Protein AF-A0A3M1BSF1-F1 (afdb_monomer)

Sequence (59 aa):
EVMTQYLGGLRAGMGYCGARNLDELKKAQFVRISGSGIKESHPHNVTIMKEAPNYSSRM

Foldseek 3Di:
DVVCLVVVVVVVQCVVQVHPDDVSSVPGD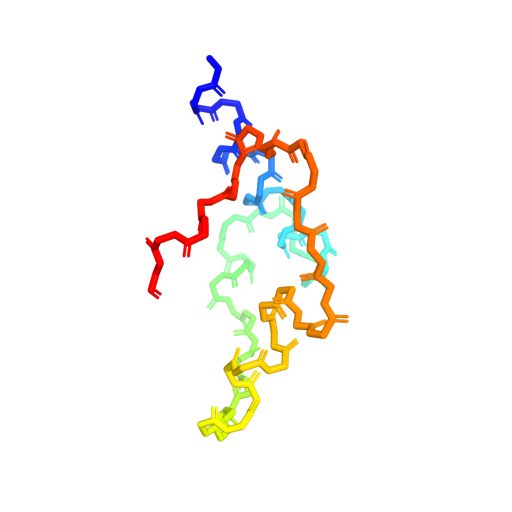DDDDDPVVVQVVDDPPDDDPDDDPNDDPPD

Radius of gyration: 14.22 Å; Cα contacts (8 Å, |Δi|>4): 18; chains: 1; bounding box: 32×23×30 Å

Secondary structure (DSSP, 8-state):
-HHHHHHHHHHHHHHHTT-SSHHHHTTPPP-PPPHHHHHHHS--SS--SS-BTTB-S--

Structure (mmCIF, N/CA/C/O backbone):
data_AF-A0A3M1BSF1-F1
#
_entry.id   AF-A0A3M1BSF1-F1
#
loop_
_atom_site.group_PDB
_atom_site.id
_atom_site.type_symbol
_atom_site.label_atom_id
_atom_site.label_alt_id
_atom_site.label_comp_id
_atom_site.label_asym_id
_atom_site.label_entity_id
_atom_site.label_seq_id
_atom_site.pdbx_PDB_ins_code
_atom_site.Cartn_x
_atom_site.Cartn_y
_atom_site.Cartn_z
_atom_site.occupancy
_atom_site.B_iso_or_equiv
_atom_site.auth_seq_id
_atom_site.auth_comp_id
_atom_site.auth_asym_id
_atom_site.auth_atom_id
_atom_site.pdbx_PDB_model_num
ATOM 1 N N . GLU A 1 1 ? -1.679 6.772 -17.313 1.00 72.06 1 GLU A N 1
ATOM 2 C CA . GLU A 1 1 ? -1.074 5.433 -17.147 1.00 72.06 1 GLU A CA 1
ATOM 3 C C . GLU A 1 1 ? -0.773 5.096 -15.687 1.00 72.06 1 GLU A C 1
ATOM 5 O O . GLU A 1 1 ? -1.388 4.180 -15.160 1.00 72.06 1 GLU A O 1
ATOM 10 N N . VAL A 1 2 ? 0.061 5.878 -14.992 1.00 85.75 2 VAL A N 1
ATOM 11 C CA . VAL A 1 2 ? 0.422 5.648 -13.574 1.00 85.75 2 VAL A CA 1
ATOM 12 C C . VAL A 1 2 ? -0.796 5.550 -12.640 1.00 85.75 2 VAL A C 1
ATOM 14 O O . VAL A 1 2 ? -0.921 4.598 -11.876 1.00 85.75 2 VAL A O 1
ATOM 17 N N . MET A 1 3 ? -1.759 6.473 -12.758 1.00 90.19 3 MET A N 1
ATOM 18 C CA . MET A 1 3 ? -3.002 6.425 -11.968 1.00 90.19 3 MET A CA 1
ATOM 19 C C . MET A 1 3 ? -3.828 5.158 -12.229 1.00 90.19 3 MET A C 1
ATOM 21 O O . MET A 1 3 ? -4.444 4.624 -11.311 1.00 90.19 3 MET A O 1
ATOM 25 N N . THR A 1 4 ? -3.819 4.649 -13.462 1.00 92.25 4 THR A N 1
ATOM 26 C CA . THR A 1 4 ? -4.499 3.398 -13.823 1.00 92.25 4 THR A CA 1
ATOM 27 C C . THR A 1 4 ? -3.831 2.205 -13.144 1.00 92.25 4 THR A C 1
ATOM 29 O O . THR A 1 4 ? -4.539 1.338 -12.639 1.00 92.25 4 THR A O 1
ATOM 32 N N . GLN A 1 5 ? -2.495 2.183 -13.065 1.00 92.94 5 GLN A N 1
ATOM 33 C CA . GLN A 1 5 ? -1.753 1.133 -12.358 1.00 92.94 5 GLN A CA 1
ATOM 34 C C . GLN A 1 5 ? -2.021 1.161 -10.850 1.00 92.94 5 GLN A C 1
ATOM 36 O O . GLN A 1 5 ? -2.285 0.116 -10.258 1.00 92.94 5 GLN A O 1
ATOM 41 N N . TYR A 1 6 ? -2.059 2.347 -10.233 1.00 93.69 6 TYR A N 1
ATOM 42 C CA . TYR A 1 6 ? -2.392 2.473 -8.811 1.00 93.69 6 TYR A CA 1
ATOM 43 C C . TYR A 1 6 ? -3.827 2.044 -8.499 1.00 93.69 6 TYR A C 1
ATOM 45 O O . TYR A 1 6 ? -4.051 1.256 -7.580 1.00 93.69 6 TYR A O 1
ATOM 53 N N . LEU A 1 7 ? -4.804 2.508 -9.284 1.00 95.06 7 LEU A N 1
ATOM 54 C CA . LEU A 1 7 ? -6.198 2.0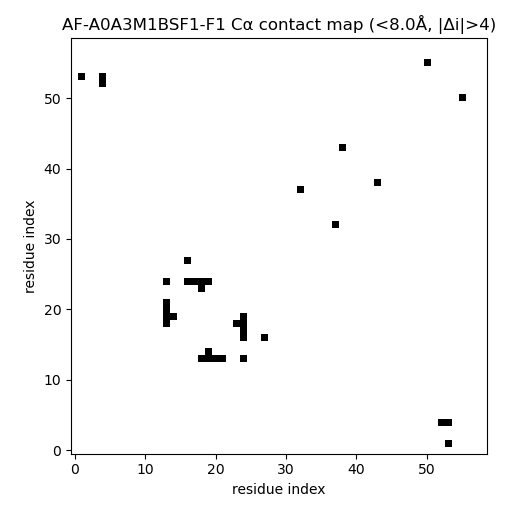97 -9.114 1.00 95.06 7 LEU A CA 1
ATOM 55 C C . LEU A 1 7 ? -6.387 0.599 -9.391 1.00 95.06 7 LEU A C 1
ATOM 57 O O . LEU A 1 7 ? -7.174 -0.051 -8.704 1.00 95.06 7 LEU A O 1
ATOM 61 N N . GLY A 1 8 ? -5.659 0.045 -10.363 1.00 94.81 8 GLY A N 1
ATOM 62 C CA . GLY A 1 8 ? -5.646 -1.385 -10.665 1.00 94.81 8 GLY A CA 1
ATOM 63 C C . GLY A 1 8 ? -5.129 -2.219 -9.493 1.00 94.81 8 GLY A C 1
ATOM 64 O O . GLY A 1 8 ? -5.81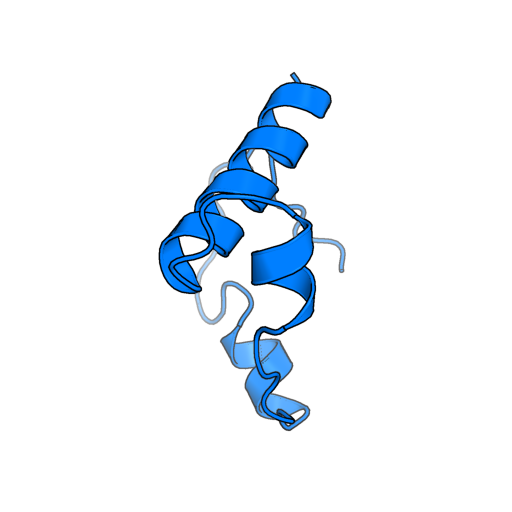0 -3.149 -9.065 1.00 94.81 8 GLY A O 1
ATOM 65 N N . GLY A 1 9 ? -3.980 -1.844 -8.922 1.00 94.94 9 GLY A N 1
ATOM 66 C CA . GLY A 1 9 ? -3.402 -2.518 -7.756 1.00 94.94 9 GLY A CA 1
ATOM 67 C C . GLY A 1 9 ? -4.307 -2.456 -6.523 1.00 94.94 9 GLY A C 1
ATOM 68 O O . GLY A 1 9 ? -4.540 -3.476 -5.876 1.00 94.94 9 GLY A O 1
ATOM 69 N N . LEU A 1 10 ? -4.899 -1.289 -6.246 1.00 95.88 10 LEU A N 1
ATOM 70 C CA . LEU A 1 10 ? -5.854 -1.121 -5.148 1.00 95.88 10 LEU A CA 1
ATOM 71 C C . LEU A 1 10 ? -7.081 -2.028 -5.314 1.00 95.88 10 LEU A C 1
ATOM 73 O O . LEU A 1 10 ? -7.468 -2.716 -4.373 1.00 95.88 10 LEU A O 1
ATOM 77 N N . ARG A 1 11 ? -7.677 -2.069 -6.513 1.00 95.62 11 ARG A N 1
ATOM 78 C CA . ARG A 1 11 ? -8.840 -2.927 -6.798 1.00 95.62 11 ARG A CA 1
ATOM 79 C C . ARG A 1 11 ? -8.502 -4.412 -6.711 1.00 95.62 11 ARG A C 1
ATOM 81 O O . ARG A 1 11 ? -9.319 -5.174 -6.205 1.00 95.62 11 ARG A O 1
ATOM 88 N N . ALA A 1 12 ? -7.316 -4.819 -7.164 1.00 95.94 12 ALA A N 1
ATOM 89 C CA . ALA A 1 12 ? -6.850 -6.194 -7.008 1.00 95.94 12 ALA A CA 1
ATOM 90 C C . ALA A 1 12 ? -6.733 -6.573 -5.523 1.00 95.94 12 ALA A C 1
ATOM 92 O O . ALA A 1 12 ? -7.269 -7.600 -5.114 1.00 95.94 12 ALA A O 1
ATOM 93 N N . GLY A 1 13 ? -6.122 -5.710 -4.701 1.00 94.44 13 GLY A N 1
ATOM 94 C CA . GLY A 1 13 ? -6.037 -5.900 -3.249 1.00 94.44 13 GLY A CA 1
ATOM 95 C C . GLY A 1 13 ? -7.411 -5.982 -2.577 1.00 94.44 13 GLY A C 1
ATOM 96 O O . GLY A 1 13 ? -7.666 -6.896 -1.799 1.00 94.44 13 GLY A O 1
ATOM 97 N N . MET A 1 14 ? -8.334 -5.089 -2.944 1.00 97.25 14 MET A N 1
ATOM 98 C CA . MET A 1 14 ? -9.730 -5.152 -2.496 1.00 97.25 14 MET A CA 1
ATOM 99 C C . MET A 1 14 ? -10.403 -6.477 -2.869 1.00 97.25 14 MET A C 1
ATOM 101 O O . MET A 1 14 ? -11.099 -7.052 -2.038 1.00 97.25 14 MET A O 1
ATOM 105 N N . GLY A 1 15 ? -10.156 -6.989 -4.078 1.00 96.62 15 GLY A N 1
ATOM 106 C CA . GLY A 1 15 ? -10.648 -8.293 -4.522 1.00 96.62 15 GLY A CA 1
ATOM 107 C C . GLY A 1 15 ? -10.128 -9.449 -3.666 1.00 96.62 15 GLY A C 1
ATOM 108 O O . GLY A 1 15 ? -10.927 -10.256 -3.198 1.00 96.62 15 GLY A O 1
ATOM 109 N N . TYR A 1 16 ? -8.818 -9.497 -3.394 1.00 95.94 16 TYR A N 1
ATOM 110 C CA . TYR A 1 16 ? -8.219 -10.527 -2.532 1.00 95.94 16 TYR A CA 1
ATOM 111 C C . TYR A 1 16 ? -8.753 -10.488 -1.097 1.00 95.94 16 TYR A C 1
ATOM 113 O O . TYR A 1 16 ? -8.948 -11.535 -0.486 1.00 95.94 16 TYR A O 1
ATOM 121 N N . CYS A 1 17 ? -9.018 -9.294 -0.565 1.00 95.56 17 CYS A N 1
ATOM 122 C CA . CYS A 1 17 ? -9.578 -9.121 0.774 1.00 95.56 17 CYS A CA 1
ATOM 123 C C . CYS A 1 17 ? -11.113 -9.231 0.824 1.00 95.56 17 CYS A C 1
ATOM 125 O O . CYS A 1 17 ? -11.684 -9.083 1.902 1.00 95.56 17 CYS A O 1
ATOM 127 N N . GLY A 1 18 ? -11.795 -9.440 -0.311 1.00 95.56 18 GLY A N 1
ATOM 128 C CA . GLY A 1 18 ? -13.261 -9.466 -0.381 1.00 95.56 18 GLY A CA 1
ATOM 129 C C . GLY A 1 18 ? -13.935 -8.135 -0.015 1.00 95.56 18 GLY A C 1
ATOM 130 O O . GLY A 1 18 ? -15.101 -8.128 0.370 1.00 95.56 18 GLY A O 1
ATOM 131 N N . ALA A 1 19 ? -13.216 -7.016 -0.118 1.00 97.00 19 ALA A N 1
ATOM 132 C CA . ALA A 1 19 ? -13.682 -5.695 0.284 1.00 97.00 19 ALA A CA 1
ATOM 133 C C . ALA A 1 19 ? -14.384 -4.972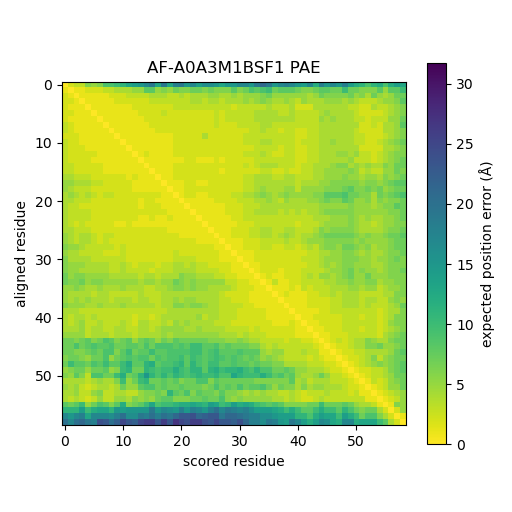 -0.874 1.00 97.00 19 ALA A C 1
ATOM 135 O O . ALA A 1 19 ? -13.790 -4.695 -1.916 1.00 97.00 19 ALA A O 1
ATOM 136 N N . ARG A 1 20 ? -15.652 -4.600 -0.684 1.00 95.25 20 ARG A N 1
ATOM 137 C CA . ARG A 1 20 ? -16.462 -3.902 -1.701 1.00 95.25 20 ARG A CA 1
ATOM 138 C C . ARG A 1 20 ? -16.209 -2.395 -1.729 1.00 95.25 20 ARG A C 1
ATOM 140 O O . ARG A 1 20 ? -16.565 -1.728 -2.697 1.00 95.25 20 ARG A O 1
ATOM 147 N N . ASN A 1 21 ? -15.614 -1.852 -0.669 1.00 95.69 21 ASN A N 1
ATOM 148 C CA . ASN A 1 21 ? -15.285 -0.438 -0.500 1.00 95.69 21 ASN A CA 1
ATOM 149 C C . ASN A 1 21 ? -14.031 -0.266 0.383 1.00 95.69 21 ASN A C 1
ATOM 151 O O . ASN A 1 21 ? -13.480 -1.232 0.914 1.00 95.69 21 ASN A O 1
ATOM 155 N N . LEU A 1 22 ? -13.563 0.978 0.527 1.00 96.12 22 LEU A N 1
ATOM 156 C CA . LEU A 1 22 ? -12.344 1.287 1.280 1.00 96.12 22 LEU A CA 1
ATOM 157 C C . LEU A 1 22 ? -12.483 1.057 2.787 1.00 96.12 22 LEU A C 1
ATOM 159 O O . LEU A 1 22 ? -11.497 0.724 3.439 1.00 96.12 22 LEU A O 1
ATOM 163 N N . ASP A 1 23 ? -13.676 1.224 3.351 1.00 97.31 23 ASP A N 1
ATOM 164 C CA . ASP A 1 23 ? -13.882 1.043 4.790 1.00 97.31 23 ASP A CA 1
ATOM 165 C C . ASP A 1 23 ? -13.899 -0.433 5.189 1.00 97.31 23 ASP A C 1
ATOM 167 O O . ASP A 1 23 ? -13.469 -0.779 6.288 1.00 97.31 23 ASP A O 1
ATOM 171 N N . GLU A 1 24 ? -14.313 -1.318 4.283 1.00 96.56 24 GLU A N 1
ATOM 172 C CA . GLU A 1 24 ? -14.114 -2.762 4.415 1.00 96.56 24 GLU A CA 1
ATOM 173 C C . GLU A 1 24 ? -12.640 -3.145 4.263 1.00 96.56 24 GLU A C 1
ATOM 175 O O . GLU A 1 24 ? -12.128 -3.903 5.084 1.00 96.56 24 GLU A O 1
ATOM 180 N N . LEU A 1 25 ? -11.924 -2.575 3.284 1.00 96.94 25 LEU A N 1
ATOM 181 C CA . LEU A 1 25 ? -10.500 -2.867 3.080 1.00 96.94 25 LEU A CA 1
ATOM 182 C C . LEU A 1 25 ? -9.663 -2.513 4.316 1.00 96.94 25 LEU A C 1
ATOM 184 O O . LEU A 1 25 ? -8.774 -3.268 4.697 1.00 96.94 25 LEU A O 1
ATOM 188 N N . LYS A 1 26 ? -9.970 -1.395 4.983 1.00 96.31 26 LYS A N 1
ATOM 189 C CA . LYS A 1 26 ? -9.291 -0.975 6.222 1.00 96.31 26 LYS A CA 1
ATOM 190 C C . LYS A 1 26 ? -9.440 -1.974 7.377 1.00 96.31 26 LYS A C 1
ATOM 192 O O . LYS A 1 26 ? -8.664 -1.900 8.324 1.00 96.31 26 LYS A O 1
ATOM 197 N N . LYS A 1 27 ? -10.426 -2.877 7.326 1.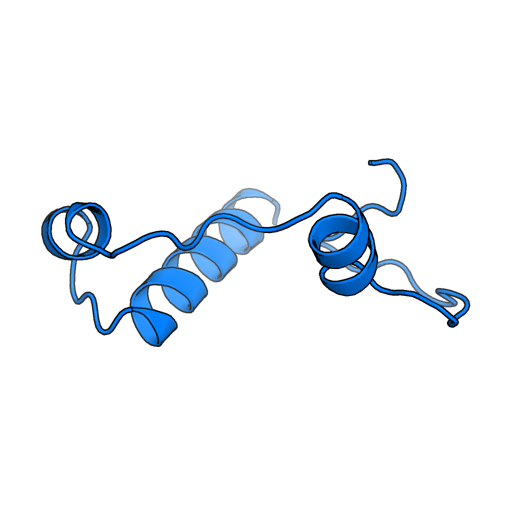00 96.69 27 LYS A N 1
ATOM 198 C CA . LYS A 1 27 ? -10.640 -3.936 8.329 1.00 96.69 27 LYS A CA 1
ATOM 199 C C . LYS A 1 27 ? -9.893 -5.232 7.995 1.00 96.69 27 LYS A C 1
ATOM 201 O O . LYS A 1 27 ? -9.949 -6.170 8.787 1.00 96.69 27 LYS A O 1
ATOM 206 N N . ALA A 1 28 ? -9.231 -5.306 6.838 1.00 96.12 28 ALA A N 1
ATOM 207 C CA . ALA A 1 28 ? -8.446 -6.469 6.451 1.00 96.12 28 ALA A CA 1
ATOM 208 C C . ALA A 1 28 ? -7.305 -6.720 7.446 1.00 96.12 28 ALA A C 1
ATOM 210 O O . ALA A 1 28 ? -6.774 -5.804 8.078 1.00 96.12 28 ALA A O 1
ATOM 211 N N . GLN A 1 29 ? -6.929 -7.985 7.585 1.00 96.12 29 GLN A N 1
ATOM 212 C CA . GLN A 1 29 ? -5.888 -8.399 8.514 1.00 96.12 29 GLN A CA 1
ATOM 213 C C . GLN A 1 29 ? -4.545 -8.485 7.800 1.00 96.12 29 GLN A C 1
ATOM 215 O O . GLN A 1 29 ? -4.443 -9.018 6.697 1.00 96.12 29 GLN A O 1
ATOM 220 N N . PHE A 1 30 ? -3.504 -7.998 8.466 1.00 96.06 30 PHE A N 1
ATOM 221 C CA . PHE A 1 30 ? -2.131 -8.182 8.022 1.00 96.06 30 PHE A CA 1
ATOM 222 C C . PHE A 1 30 ? -1.490 -9.355 8.752 1.00 96.06 30 PHE A C 1
ATOM 224 O O . PHE A 1 30 ? -1.764 -9.606 9.926 1.00 96.06 30 PHE A O 1
ATOM 231 N N . VAL A 1 31 ? -0.576 -10.030 8.062 1.00 96.06 31 VAL A N 1
ATOM 232 C CA . VAL A 1 31 ? 0.306 -11.034 8.654 1.00 96.06 31 VAL A CA 1
ATOM 233 C C . VAL A 1 31 ? 1.722 -10.475 8.664 1.00 96.06 31 VAL A C 1
ATOM 235 O O . VAL A 1 31 ? 2.179 -9.880 7.689 1.00 96.06 31 VAL A O 1
ATOM 238 N N . ARG A 1 32 ? 2.430 -10.654 9.780 1.00 96.06 32 ARG A N 1
ATOM 239 C CA . ARG A 1 32 ? 3.836 -10.262 9.882 1.00 96.06 32 ARG A CA 1
ATOM 240 C C . ARG A 1 32 ? 4.699 -11.253 9.108 1.00 96.06 32 ARG A C 1
ATOM 242 O O . ARG A 1 32 ? 4.682 -12.443 9.406 1.00 96.06 32 ARG A O 1
ATOM 249 N N . ILE A 1 33 ? 5.498 -10.743 8.179 1.00 95.12 33 ILE A N 1
ATOM 250 C CA . ILE A 1 33 ? 6.454 -11.540 7.406 1.00 95.12 33 ILE A CA 1
ATOM 251 C C . ILE A 1 33 ? 7.884 -11.363 7.926 1.00 95.12 33 ILE A C 1
ATOM 253 O O . ILE A 1 33 ? 8.211 -10.383 8.601 1.00 95.12 33 ILE A O 1
ATOM 257 N N . SER A 1 34 ? 8.738 -12.340 7.629 1.00 96.00 34 SER A N 1
ATOM 258 C CA . SER A 1 34 ? 10.176 -12.282 7.902 1.00 96.00 34 SER A CA 1
ATOM 259 C C . SER A 1 34 ? 10.925 -11.552 6.778 1.00 96.00 34 SER A C 1
ATOM 261 O O . SER A 1 34 ? 10.377 -11.318 5.702 1.00 96.00 34 SER A O 1
ATOM 263 N N . GLY A 1 35 ? 12.211 -11.245 6.988 1.00 92.56 35 GLY A N 1
ATOM 264 C CA . GLY A 1 35 ? 13.061 -10.681 5.930 1.00 92.56 35 GLY A CA 1
ATOM 265 C C . GLY A 1 35 ? 13.196 -11.594 4.702 1.00 92.56 35 GLY A C 1
ATOM 266 O O . GLY A 1 35 ? 13.310 -11.104 3.582 1.00 92.56 35 GLY A O 1
ATOM 267 N N . SER A 1 36 ? 13.118 -12.916 4.889 1.00 92.81 36 SER A N 1
ATOM 268 C CA . SER A 1 36 ? 13.056 -13.874 3.778 1.00 92.81 36 SER A CA 1
ATOM 269 C C . SER A 1 36 ? 11.726 -13.786 3.030 1.00 92.81 36 SER A C 1
ATOM 271 O O . SER A 1 36 ? 11.729 -13.827 1.806 1.00 92.81 36 SER A O 1
ATOM 273 N N . GLY A 1 37 ? 10.615 -13.568 3.745 1.00 92.31 37 GLY A N 1
ATOM 274 C CA . GLY A 1 37 ? 9.297 -13.379 3.131 1.00 92.31 37 GLY A CA 1
ATOM 275 C C . GLY A 1 37 ? 9.219 -12.137 2.237 1.00 92.31 37 GLY A C 1
ATOM 276 O O . GLY A 1 37 ? 8.522 -12.148 1.228 1.00 92.31 37 GLY A O 1
ATOM 277 N N . ILE A 1 38 ? 9.986 -11.084 2.548 1.00 90.75 38 ILE A N 1
ATOM 278 C CA . ILE A 1 38 ? 10.108 -9.913 1.664 1.00 90.75 38 ILE A CA 1
ATOM 279 C C . ILE A 1 38 ? 10.770 -10.320 0.343 1.00 90.75 38 ILE A C 1
ATOM 281 O O . ILE A 1 38 ? 10.235 -10.028 -0.722 1.00 90.75 38 ILE A O 1
ATOM 285 N N . LYS A 1 39 ? 11.904 -11.034 0.401 1.00 89.00 39 LYS A N 1
ATOM 286 C CA . LYS A 1 39 ? 12.608 -11.507 -0.805 1.00 89.00 39 LYS A CA 1
ATOM 287 C C . LYS A 1 39 ? 11.739 -12.438 -1.648 1.00 89.00 39 LYS A C 1
ATOM 289 O O . LYS A 1 39 ? 11.771 -12.341 -2.866 1.00 89.00 39 LYS A O 1
ATOM 294 N N . GLU A 1 40 ? 10.963 -13.297 -0.994 1.00 92.38 40 GLU A N 1
ATOM 295 C CA . GLU A 1 40 ? 10.011 -14.195 -1.649 1.00 92.38 40 GLU A CA 1
ATOM 296 C C . GLU A 1 40 ? 8.870 -13.435 -2.345 1.00 92.38 40 GLU A C 1
ATOM 298 O O . GLU A 1 40 ? 8.445 -13.810 -3.432 1.00 92.38 40 GLU A O 1
ATOM 303 N N . SER A 1 41 ? 8.389 -12.338 -1.757 1.00 90.94 41 SER A N 1
ATOM 304 C CA . SER A 1 41 ? 7.266 -11.572 -2.318 1.00 90.94 41 SER A CA 1
ATOM 305 C C . SER A 1 41 ? 7.622 -10.837 -3.618 1.00 90.94 41 SER A C 1
ATOM 307 O O . SER A 1 41 ? 6.744 -10.562 -4.436 1.00 90.94 41 SER A O 1
ATOM 309 N N . HIS A 1 42 ? 8.899 -10.506 -3.820 1.00 90.19 42 HIS A N 1
ATOM 310 C CA . HIS A 1 42 ? 9.401 -9.926 -5.065 1.00 90.19 42 HIS A CA 1
ATOM 311 C C . HIS A 1 42 ? 9.768 -11.034 -6.070 1.00 90.19 42 HIS A C 1
ATOM 313 O O . HIS A 1 42 ? 10.080 -12.149 -5.654 1.00 90.19 42 HIS A O 1
ATOM 319 N N . PRO A 1 43 ? 9.785 -10.770 -7.394 1.00 89.19 43 PRO A N 1
ATOM 320 C CA . PRO A 1 43 ? 10.340 -11.708 -8.360 1.00 89.19 43 PRO A CA 1
ATOM 321 C C . PRO A 1 43 ? 11.769 -12.083 -7.962 1.00 89.19 43 PRO A C 1
ATOM 323 O O . PRO A 1 43 ? 12.642 -11.225 -7.839 1.00 89.19 43 PRO A O 1
ATOM 326 N N . HIS A 1 44 ? 11.998 -13.372 -7.755 1.00 91.12 44 HIS A N 1
ATOM 327 C CA . HIS A 1 44 ? 13.274 -13.926 -7.328 1.00 91.12 44 HIS A CA 1
ATOM 328 C C . HIS A 1 44 ? 13.637 -15.120 -8.212 1.00 91.12 44 HIS A C 1
ATOM 330 O O . HIS A 1 44 ? 12.773 -15.748 -8.819 1.00 91.12 44 HIS A O 1
ATOM 336 N N . ASN A 1 45 ? 14.939 -15.399 -8.322 1.00 85.50 45 ASN A N 1
ATOM 337 C CA . ASN A 1 45 ? 15.494 -16.493 -9.131 1.00 85.50 45 ASN A CA 1
ATOM 338 C C . ASN A 1 45 ? 15.139 -16.444 -10.634 1.00 85.50 45 ASN A C 1
ATOM 340 O O . ASN A 1 45 ? 15.204 -17.464 -11.316 1.00 85.50 45 ASN A O 1
ATOM 344 N N . VAL A 1 46 ? 14.821 -15.257 -11.163 1.00 86.62 46 VAL A N 1
ATOM 345 C CA . VAL A 1 46 ? 14.521 -15.023 -12.584 1.00 86.62 46 VAL A CA 1
ATO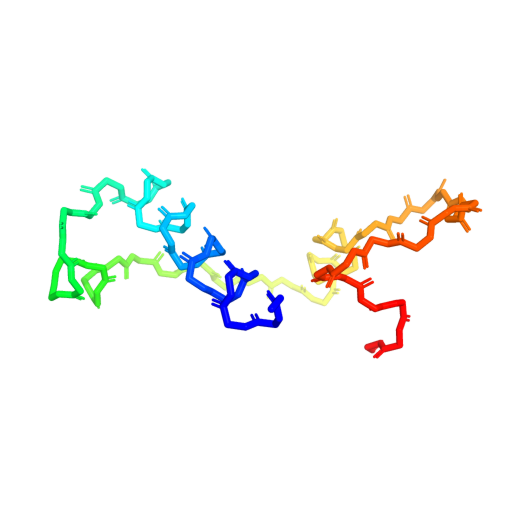M 346 C C . VAL A 1 46 ? 15.180 -13.739 -13.090 1.00 86.62 46 VAL A C 1
ATOM 348 O O . VAL A 1 46 ? 15.419 -12.807 -12.323 1.00 86.62 46 VAL A O 1
ATOM 351 N N . THR A 1 47 ? 15.448 -13.669 -14.394 1.00 85.00 47 THR A N 1
ATOM 352 C CA . THR A 1 47 ? 15.920 -12.448 -15.064 1.00 85.00 47 THR A CA 1
ATOM 353 C C . THR A 1 47 ? 14.749 -11.752 -15.755 1.00 85.00 47 THR A C 1
ATOM 355 O O . THR A 1 47 ? 14.073 -12.348 -16.594 1.00 85.00 47 THR A O 1
ATOM 358 N N . ILE A 1 48 ? 14.509 -10.482 -15.420 1.00 83.12 48 ILE A N 1
ATOM 359 C CA . ILE A 1 48 ? 13.453 -9.672 -16.038 1.00 83.12 48 ILE A CA 1
ATOM 360 C C . ILE A 1 48 ? 13.930 -9.222 -17.425 1.00 83.12 48 ILE A C 1
ATOM 362 O O . ILE A 1 48 ? 14.774 -8.341 -17.537 1.00 83.12 48 ILE A O 1
ATOM 366 N N . MET A 1 49 ? 13.386 -9.828 -18.482 1.00 86.00 49 MET A N 1
ATOM 367 C CA . MET A 1 49 ? 13.727 -9.485 -19.875 1.00 86.00 49 MET A CA 1
ATOM 368 C C . MET A 1 49 ? 12.916 -8.303 -20.426 1.00 86.00 49 MET A C 1
ATOM 370 O O . MET A 1 49 ? 13.314 -7.677 -21.405 1.00 86.00 49 MET A O 1
ATOM 374 N N . LYS A 1 50 ? 11.764 -8.003 -19.816 1.00 85.69 50 LYS A N 1
ATOM 375 C CA . LYS A 1 50 ? 10.887 -6.887 -20.180 1.00 85.69 50 LYS A CA 1
ATOM 376 C C . LYS A 1 50 ? 10.347 -6.234 -18.917 1.00 85.69 50 LYS A C 1
ATOM 378 O O . LYS A 1 50 ? 9.823 -6.926 -18.047 1.00 85.69 50 LYS A O 1
ATOM 383 N N . GLU A 1 51 ? 10.446 -4.913 -18.845 1.00 82.44 51 GLU A N 1
ATOM 384 C CA . GLU A 1 51 ? 9.941 -4.147 -17.708 1.00 82.44 51 GLU A CA 1
ATOM 385 C C . GLU A 1 51 ? 8.410 -4.161 -17.652 1.00 82.44 51 GLU A C 1
ATOM 387 O O . GLU A 1 51 ? 7.721 -4.083 -18.676 1.00 82.44 51 GLU A O 1
ATOM 392 N N . ALA A 1 52 ? 7.879 -4.266 -16.434 1.00 86.19 52 ALA A N 1
ATOM 393 C CA . ALA A 1 52 ? 6.452 -4.164 -16.178 1.00 86.19 52 ALA A CA 1
ATOM 394 C C . ALA A 1 52 ? 6.083 -2.706 -15.849 1.00 86.19 52 ALA A C 1
ATOM 396 O O . ALA A 1 52 ? 6.817 -2.033 -15.127 1.00 86.19 52 ALA A O 1
ATOM 397 N N . PRO A 1 53 ? 4.917 -2.215 -16.303 1.00 83.81 53 PRO A N 1
ATOM 398 C CA . PRO A 1 53 ? 4.515 -0.817 -16.121 1.00 83.81 53 PRO A CA 1
ATOM 399 C C . PRO A 1 53 ? 4.222 -0.430 -14.659 1.00 83.81 53 PRO A C 1
ATOM 401 O O . PRO A 1 53 ? 4.052 0.748 -14.354 1.00 83.81 53 PRO A O 1
ATOM 404 N N . ASN A 1 54 ? 4.121 -1.404 -13.751 1.00 84.12 54 ASN A N 1
ATOM 405 C CA . ASN A 1 54 ? 3.770 -1.226 -12.340 1.00 84.12 54 ASN A CA 1
ATOM 406 C C . ASN A 1 54 ? 4.783 -1.850 -11.368 1.00 84.12 54 ASN A C 1
ATOM 408 O O . ASN A 1 54 ? 4.491 -1.953 -10.177 1.00 84.12 54 ASN A O 1
A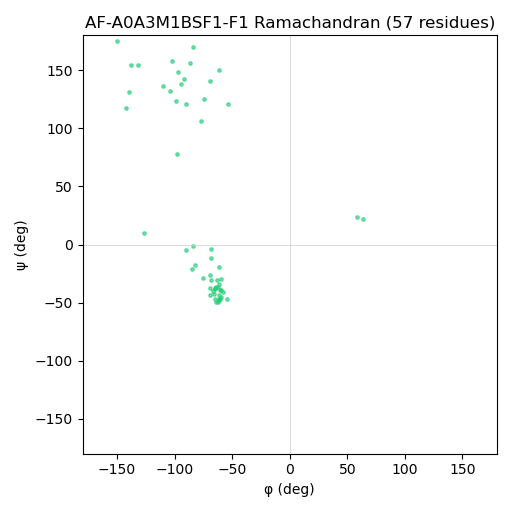TOM 412 N N . TYR A 1 55 ? 5.943 -2.290 -11.855 1.00 84.25 55 TYR A N 1
ATOM 413 C CA . TYR A 1 55 ? 6.947 -2.940 -11.024 1.00 84.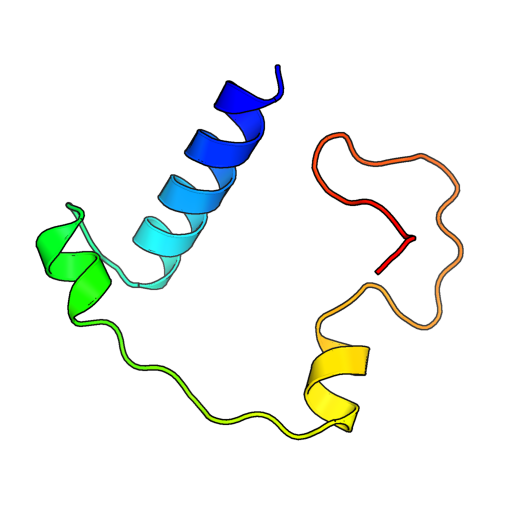25 55 TYR A CA 1
ATOM 414 C C . TYR A 1 55 ? 8.351 -2.515 -11.452 1.00 84.25 55 TYR A C 1
ATOM 416 O O . TYR A 1 55 ? 8.778 -2.787 -12.572 1.00 84.25 55 TYR A O 1
ATOM 424 N N . SER A 1 56 ? 9.074 -1.861 -10.541 1.00 80.12 56 SER A N 1
ATOM 425 C CA . SER A 1 56 ? 10.471 -1.477 -10.738 1.00 80.12 56 SER A CA 1
ATOM 426 C C . SER A 1 56 ? 11.371 -2.414 -9.945 1.00 80.12 56 SER A C 1
ATOM 428 O O . SER A 1 56 ? 11.154 -2.628 -8.756 1.00 80.12 56 SER A O 1
ATOM 430 N N . SER A 1 57 ? 12.417 -2.938 -10.587 1.00 65.75 57 SER A N 1
ATOM 431 C CA . SER A 1 57 ? 13.436 -3.774 -9.933 1.00 65.75 57 SER A CA 1
ATOM 432 C C . SER A 1 57 ? 14.307 -2.998 -8.934 1.00 65.75 57 SER A C 1
ATOM 434 O O . SER A 1 57 ? 15.181 -3.586 -8.299 1.00 65.75 57 SER A O 1
ATOM 436 N N . ARG A 1 58 ? 14.119 -1.678 -8.826 1.00 59.94 58 ARG A N 1
ATOM 437 C CA . ARG A 1 58 ? 14.862 -0.805 -7.922 1.00 59.94 58 ARG A CA 1
ATOM 438 C C . ARG A 1 58 ? 14.028 -0.570 -6.664 1.00 59.94 58 ARG A C 1
ATOM 440 O O . ARG A 1 58 ? 13.381 0.468 -6.539 1.00 59.94 58 ARG A O 1
ATOM 447 N N . MET A 1 59 ? 14.024 -1.560 -5.777 1.00 49.00 59 MET A N 1
ATOM 448 C CA . MET A 1 59 ? 13.476 -1.464 -4.424 1.00 49.00 59 MET A CA 1
ATOM 449 C C . MET A 1 59 ? 14.496 -1.991 -3.424 1.00 49.00 59 MET A C 1
ATOM 451 O O . MET A 1 59 ? 15.176 -2.984 -3.766 1.00 49.00 59 MET A O 1
#

Nearest PDB structures (foldseek):
  2cu0-assembly1_A  TM=9.358E-01  e=6.140E-03  Pyrococcus horikoshii

pLDDT: mean 90.05, std 9.2, range [49.0, 97.31]

Mean predicted aligned error: 4.56 Å

Solvent-accessible surface area (ba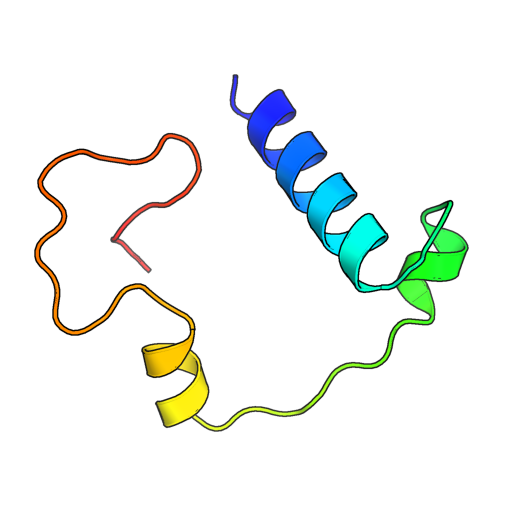ckbone atoms only — not comparable to full-atom values): 4014 Å² total; per-residue (Å²): 109,70,68,56,47,54,54,48,53,51,51,51,52,24,57,77,67,71,24,93,48,71,76,50,44,72,68,56,85,84,80,92,75,54,79,65,50,55,54,65,73,42,96,63,100,70,81,83,89,67,87,52,99,82,57,70,93,84,120